Protein AF-A0A0R1EKC5-F1 (afdb_monomer)

pLDDT: mean 76.97, std 13.43, range [44.34, 93.31]

Mean predicted aligned error: 15.43 Å

Secondary structure (DSSP, 8-state):
----HHHHHHHHTPPPPHHHHHHHHHHHHHHHHHHHTTT---HHHHHHHHHHHSS----HHHHHHHHHHHT----PPPPSS-HHHHHHHHHHH-TTEETTTEE----SSTTS---EEEEEEEETTTTEEEEEEEE-----

Nearest PDB structures (foldseek):
  6xu8-assembly1_Co  TM=2.935E-01  e=6.268E+00  Drosophila melanogaster

Structure (mmCIF, N/CA/C/O backbone):
data_AF-A0A0R1EKC5-F1
#
_entry.id   AF-A0A0R1EKC5-F1
#
loop_
_atom_site.group_PDB
_atom_site.id
_atom_site.type_symbol
_atom_site.label_atom_id
_atom_site.label_alt_id
_atom_site.label_comp_id
_atom_site.label_asym_id
_atom_site.label_entity_id
_atom_site.label_seq_id
_atom_site.pdbx_PDB_ins_code
_a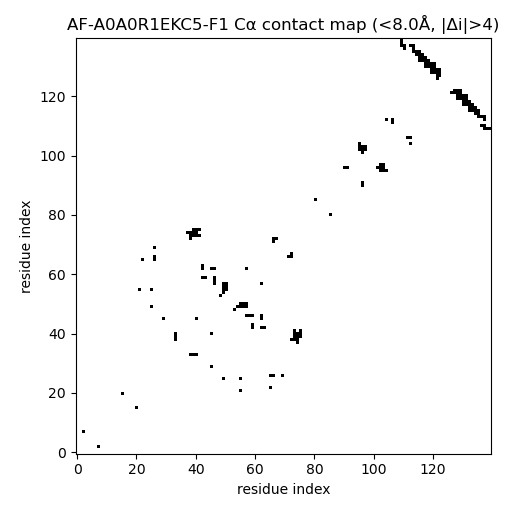tom_site.Cart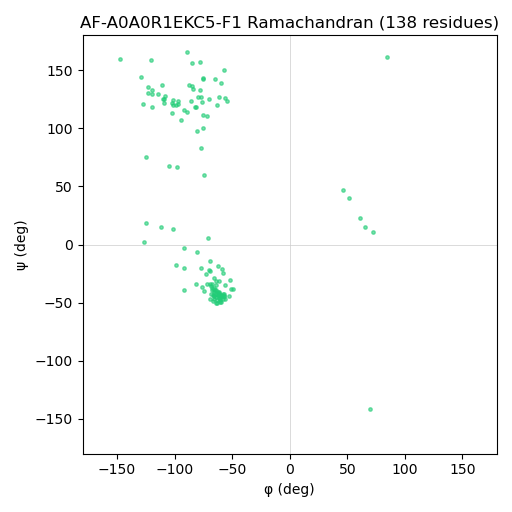n_x
_atom_site.Cartn_y
_atom_site.Cartn_z
_atom_site.occupancy
_atom_site.B_iso_or_equiv
_atom_site.auth_seq_id
_atom_site.auth_comp_id
_atom_site.auth_asym_id
_atom_site.auth_atom_id
_atom_site.pdbx_PDB_model_num
ATOM 1 N N . MET A 1 1 ? -37.581 13.584 -1.263 1.00 55.25 1 MET A N 1
ATOM 2 C CA . MET A 1 1 ? -36.455 13.127 -0.415 1.00 55.25 1 MET A CA 1
ATOM 3 C C . MET A 1 1 ? -36.964 12.009 0.493 1.00 55.25 1 MET A C 1
ATOM 5 O O . MET A 1 1 ? -37.555 12.292 1.523 1.00 55.25 1 MET A O 1
ATOM 9 N N . GLY A 1 2 ? -36.864 10.750 0.056 1.00 76.88 2 GLY A N 1
ATOM 10 C CA . GLY A 1 2 ? -37.515 9.599 0.701 1.00 76.88 2 GLY A CA 1
ATOM 11 C C . GLY A 1 2 ? -36.588 8.822 1.635 1.00 76.88 2 GLY A C 1
ATOM 12 O O . GLY A 1 2 ? -36.245 7.685 1.338 1.00 76.88 2 GLY A O 1
ATOM 13 N N . VAL A 1 3 ? -36.158 9.428 2.743 1.00 77.50 3 VAL A N 1
ATOM 14 C CA . VAL A 1 3 ? -35.417 8.716 3.800 1.00 77.50 3 VAL A CA 1
ATOM 15 C C . VAL A 1 3 ? -36.331 8.596 5.012 1.00 77.50 3 VAL A C 1
ATOM 17 O O . VAL A 1 3 ? -36.863 9.598 5.486 1.00 77.50 3 VAL A O 1
ATOM 20 N N . SER A 1 4 ? -36.547 7.374 5.506 1.00 90.06 4 SER A N 1
ATOM 21 C CA . SER A 1 4 ? -37.403 7.168 6.675 1.00 90.06 4 SER A CA 1
ATOM 22 C C . SER A 1 4 ? -36.788 7.832 7.909 1.00 90.06 4 SER A C 1
ATOM 24 O O . SER A 1 4 ? -35.573 7.806 8.122 1.00 90.06 4 SER A O 1
ATOM 26 N N . ARG A 1 5 ? -37.638 8.413 8.761 1.00 88.00 5 ARG A N 1
ATOM 27 C CA . ARG A 1 5 ? -37.208 9.103 9.987 1.00 88.00 5 ARG A CA 1
ATOM 28 C C . ARG A 1 5 ? -36.375 8.187 10.898 1.00 88.00 5 ARG A C 1
ATOM 30 O O . ARG A 1 5 ? -35.399 8.626 11.496 1.00 88.00 5 ARG A O 1
ATOM 37 N N . ALA A 1 6 ? -36.699 6.894 10.926 1.00 87.50 6 ALA A N 1
ATOM 38 C CA . ALA A 1 6 ? -35.937 5.876 11.646 1.00 87.50 6 ALA A CA 1
ATOM 39 C C . ALA A 1 6 ? -34.523 5.659 11.071 1.00 87.50 6 ALA A C 1
ATOM 41 O O . ALA A 1 6 ? -33.564 5.547 11.834 1.00 87.50 6 ALA A O 1
ATOM 42 N N . ALA A 1 7 ? -34.365 5.641 9.742 1.00 86.44 7 ALA A N 1
ATOM 43 C CA . ALA A 1 7 ? -33.051 5.523 9.108 1.00 86.44 7 ALA A CA 1
ATOM 44 C C . ALA A 1 7 ? -32.168 6.749 9.394 1.00 86.44 7 ALA A C 1
ATOM 46 O O . ALA A 1 7 ? -30.983 6.592 9.690 1.00 86.44 7 ALA A O 1
ATOM 47 N N . TYR A 1 8 ? -32.756 7.951 9.386 1.00 89.12 8 TYR A N 1
ATOM 48 C CA . TYR A 1 8 ? -32.060 9.195 9.730 1.00 89.12 8 TYR A CA 1
ATOM 49 C C . TYR A 1 8 ? -31.495 9.172 11.159 1.00 89.12 8 TYR A C 1
ATOM 51 O O . TYR A 1 8 ? -30.306 9.433 11.364 1.00 89.12 8 TYR A O 1
ATOM 59 N N . TYR A 1 9 ? -32.318 8.797 12.145 1.00 91.44 9 TYR A N 1
ATOM 60 C CA . TYR A 1 9 ? -31.873 8.727 13.540 1.00 91.44 9 TYR A CA 1
ATOM 61 C C . TYR A 1 9 ? -30.869 7.596 13.794 1.00 91.44 9 TYR A C 1
ATOM 63 O O . TYR A 1 9 ? -29.933 7.772 14.573 1.00 91.44 9 TYR A O 1
ATOM 71 N N . LYS A 1 10 ? -30.996 6.463 13.089 1.00 85.50 10 LYS A N 1
ATOM 72 C CA . LYS A 1 10 ? -30.028 5.358 13.166 1.00 85.50 10 LYS A CA 1
ATOM 73 C C . LYS A 1 10 ? -28.642 5.761 12.659 1.00 85.50 10 LYS A C 1
ATOM 75 O O . LYS A 1 10 ? -27.642 5.338 13.231 1.00 85.50 10 LYS A O 1
ATOM 80 N N . TRP A 1 11 ? -28.575 6.557 11.593 1.00 86.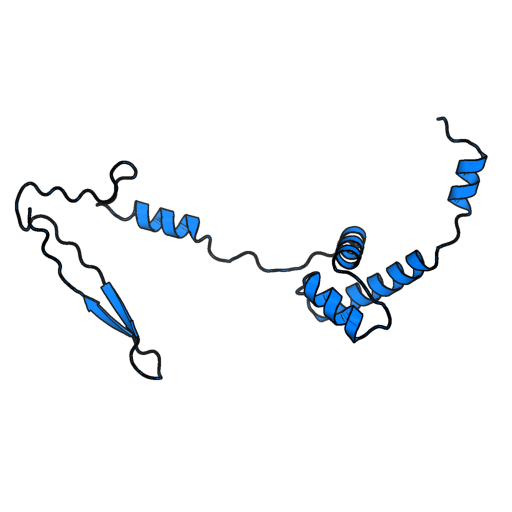75 11 TRP A N 1
ATOM 81 C CA . TRP A 1 11 ? -27.307 7.054 11.060 1.00 86.75 11 TRP A CA 1
ATOM 82 C C . TRP A 1 11 ? -26.653 8.071 12.001 1.00 86.75 11 TRP A C 1
ATOM 84 O O . TRP A 1 11 ? -25.476 7.926 12.320 1.00 86.75 11 TRP A O 1
ATOM 94 N N . THR A 1 12 ? -27.425 9.039 12.501 1.00 87.88 12 THR A N 1
ATOM 95 C CA . THR A 1 12 ? -26.916 10.089 13.405 1.00 87.88 12 THR A CA 1
ATOM 96 C C . THR A 1 12 ? -26.420 9.551 14.748 1.00 87.88 12 THR A C 1
ATOM 98 O O . THR A 1 12 ? -25.465 10.091 15.292 1.00 87.88 12 THR A O 1
ATOM 101 N N . HIS A 1 13 ? -27.010 8.470 15.267 1.00 87.44 13 HIS A N 1
ATOM 102 C CA . HIS A 1 13 ? -26.629 7.873 16.557 1.00 87.44 13 HIS A CA 1
ATOM 103 C C . HIS A 1 13 ? -25.750 6.623 16.413 1.00 87.44 13 HIS A C 1
ATOM 105 O O . HIS A 1 13 ? -25.591 5.854 17.368 1.00 87.44 13 HIS A O 1
ATOM 111 N N . ARG A 1 14 ? -25.196 6.367 15.221 1.00 84.12 14 ARG A N 1
ATOM 112 C CA . ARG A 1 14 ? -24.333 5.203 15.009 1.00 84.12 14 ARG A CA 1
ATOM 113 C C . ARG A 1 14 ? -23.084 5.326 15.883 1.00 84.12 14 ARG A C 1
ATOM 115 O O . ARG A 1 14 ? -22.281 6.237 15.716 1.00 84.12 14 ARG A O 1
ATOM 122 N N . LYS A 1 15 ? -22.886 4.346 16.767 1.00 85.31 15 LYS A N 1
ATOM 123 C CA . LYS A 1 15 ? -21.643 4.189 17.526 1.00 85.31 15 LYS A CA 1
ATOM 124 C C . LYS A 1 15 ? -20.546 3.622 16.627 1.00 85.31 15 LYS A C 1
ATOM 126 O O . LYS A 1 15 ? -20.810 2.771 15.773 1.00 85.31 15 LYS A O 1
ATOM 131 N N . VAL A 1 16 ? -19.321 4.093 16.842 1.00 84.44 16 VAL A N 1
ATOM 132 C CA . VAL A 1 16 ? -18.131 3.585 16.154 1.00 84.44 16 VAL A CA 1
ATOM 133 C C . VAL A 1 16 ? -17.965 2.109 16.505 1.00 84.44 16 VAL A C 1
ATOM 135 O O . VAL A 1 16 ? -17.994 1.733 17.676 1.00 84.44 16 VAL A O 1
ATOM 138 N N . THR A 1 17 ? -17.841 1.267 15.484 1.00 89.62 17 THR A N 1
ATOM 139 C CA . THR A 1 17 ? -17.640 -0.177 15.687 1.00 89.62 17 THR A CA 1
ATOM 140 C C . THR A 1 17 ? -16.193 -0.472 16.073 1.00 89.62 17 THR A C 1
ATOM 142 O O . THR A 1 17 ? -15.297 0.294 15.725 1.00 89.62 17 THR A O 1
ATOM 145 N N . VAL A 1 18 ? -15.941 -1.608 16.729 1.00 87.19 18 VAL A N 1
ATOM 146 C CA . VAL A 1 18 ? -14.577 -2.041 17.097 1.00 87.19 18 VAL A CA 1
ATOM 147 C C . VAL A 1 18 ? -13.649 -2.043 15.876 1.00 87.19 18 VAL A C 1
ATOM 149 O O . VAL A 1 18 ? -12.571 -1.464 15.915 1.00 87.19 18 VAL A O 1
ATOM 152 N N . HIS A 1 19 ? -14.111 -2.561 14.736 1.00 85.88 19 HIS A N 1
ATOM 153 C CA . HIS A 1 19 ? -13.337 -2.551 13.490 1.00 85.88 19 HIS A CA 1
ATOM 154 C C . HIS A 1 19 ? -12.987 -1.156 12.971 1.00 85.88 19 HIS A C 1
ATOM 156 O O . HIS A 1 19 ? -11.970 -0.975 12.304 1.00 85.88 19 HIS A O 1
ATOM 162 N N . GLU A 1 20 ? -13.847 -0.175 13.216 1.00 86.94 20 GLU A N 1
ATOM 163 C CA . GLU A 1 20 ? -13.625 1.202 12.790 1.00 86.94 20 GLU A CA 1
ATOM 164 C C . GLU A 1 20 ? -12.589 1.878 13.694 1.00 86.94 20 GLU A C 1
ATOM 166 O O . GLU A 1 20 ? -11.711 2.562 13.177 1.00 86.94 20 GLU A O 1
ATOM 171 N N . GLN A 1 21 ? -12.591 1.564 14.995 1.00 88.94 21 GLN A N 1
ATOM 172 C CA . GLN A 1 21 ? -11.526 1.961 15.924 1.00 88.94 21 GLN A CA 1
ATOM 173 C C . GLN A 1 21 ? -10.181 1.319 15.556 1.00 88.94 21 GLN A C 1
ATOM 175 O O . GLN A 1 21 ? -9.175 2.015 15.471 1.00 88.94 21 GLN A O 1
ATOM 180 N N . GLU A 1 22 ? -10.161 0.018 15.247 1.00 90.19 22 GLU A N 1
ATOM 181 C CA . GLU A 1 22 ? -8.952 -0.662 14.762 1.00 90.19 22 GLU A CA 1
ATOM 182 C C . GLU A 1 22 ? -8.417 -0.018 13.479 1.00 90.19 22 GLU A C 1
ATOM 184 O O . GLU A 1 22 ? -7.219 0.206 13.336 1.00 90.19 22 GLU A O 1
ATOM 189 N N . ASN A 1 23 ? -9.300 0.289 12.522 1.00 91.19 23 ASN A N 1
ATOM 190 C CA . ASN A 1 23 ? -8.896 0.931 11.272 1.00 91.19 23 ASN A CA 1
ATOM 191 C C . ASN A 1 23 ? -8.324 2.331 11.514 1.00 91.19 23 ASN A C 1
ATOM 193 O O . ASN A 1 23 ? -7.408 2.723 10.794 1.00 91.19 23 ASN A O 1
ATOM 197 N N . GLN A 1 24 ? -8.848 3.059 12.504 1.00 90.31 24 GLN A N 1
ATOM 198 C CA . GLN A 1 24 ? -8.316 4.349 12.933 1.00 90.31 24 GLN A CA 1
ATOM 199 C C . GLN A 1 24 ? -6.896 4.182 13.494 1.00 90.31 24 GLN A C 1
ATOM 201 O O . GLN A 1 24 ? -5.972 4.817 13.000 1.00 90.31 24 GLN A O 1
ATOM 206 N N . ALA A 1 25 ? -6.695 3.241 14.423 1.00 91.50 25 ALA A N 1
ATOM 207 C CA . ALA A 1 25 ? -5.382 2.970 15.011 1.00 91.50 25 ALA A CA 1
ATOM 208 C C . ALA A 1 25 ? -4.342 2.551 13.955 1.00 91.50 25 ALA A C 1
ATOM 210 O O . ALA A 1 25 ? -3.220 3.052 13.936 1.00 91.50 25 ALA A O 1
ATOM 211 N N . ILE A 1 26 ? -4.728 1.673 13.023 1.00 91.31 26 ILE A N 1
ATOM 212 C CA . ILE A 1 26 ? -3.855 1.235 11.924 1.00 91.31 26 ILE A CA 1
ATOM 213 C C . ILE A 1 26 ? -3.541 2.399 10.978 1.00 91.31 26 ILE A C 1
ATOM 215 O O . ILE A 1 26 ? -2.420 2.505 10.485 1.00 91.31 26 ILE A O 1
ATOM 219 N N . ARG A 1 27 ? -4.516 3.272 10.700 1.00 92.31 27 ARG A N 1
ATOM 220 C CA . ARG A 1 27 ? -4.308 4.464 9.871 1.00 92.31 27 ARG A CA 1
ATOM 221 C C . ARG A 1 27 ? -3.263 5.382 10.492 1.00 92.31 27 ARG A C 1
ATOM 223 O O . ARG A 1 27 ? -2.373 5.825 9.774 1.00 92.31 27 ARG A O 1
ATOM 230 N N . ASP A 1 28 ? -3.383 5.655 11.783 1.00 92.00 28 ASP A N 1
ATOM 231 C CA . ASP A 1 28 ? -2.504 6.596 12.472 1.00 92.00 28 ASP A CA 1
ATOM 232 C C . ASP A 1 28 ? -1.069 6.044 12.540 1.00 92.00 28 ASP A C 1
ATOM 234 O O . ASP A 1 28 ? -0.123 6.759 12.216 1.00 92.00 28 ASP A O 1
ATOM 238 N N . TYR A 1 29 ? -0.915 4.737 12.780 1.00 91.44 29 TYR A N 1
ATOM 239 C CA . TYR A 1 29 ? 0.380 4.055 12.684 1.00 91.44 29 TYR A CA 1
ATOM 240 C C . TYR A 1 29 ? 0.989 4.113 11.268 1.00 91.44 29 TYR A C 1
ATOM 242 O O . TYR A 1 29 ? 2.183 4.363 11.113 1.00 91.44 29 TYR A O 1
ATOM 250 N N . ILE A 1 30 ? 0.186 3.926 10.208 1.00 90.38 30 ILE A N 1
ATOM 251 C CA . ILE A 1 30 ? 0.672 4.052 8.820 1.00 90.38 30 ILE A CA 1
ATOM 252 C C . ILE A 1 30 ? 1.173 5.474 8.539 1.00 90.38 30 ILE A C 1
ATOM 254 O O . ILE A 1 30 ? 2.189 5.623 7.864 1.00 90.38 30 ILE A O 1
ATOM 258 N N . ILE A 1 31 ? 0.473 6.504 9.023 1.00 90.31 31 ILE A N 1
ATOM 259 C CA . ILE A 1 31 ? 0.873 7.906 8.827 1.00 90.31 31 ILE A CA 1
ATOM 260 C C . ILE A 1 31 ? 2.221 8.163 9.499 1.00 90.31 31 ILE A C 1
ATOM 262 O O . ILE A 1 31 ? 3.140 8.634 8.836 1.00 90.31 31 ILE A O 1
ATOM 266 N N . GLU A 1 32 ? 2.366 7.773 10.766 1.00 91.25 32 GLU A N 1
ATOM 267 C CA . GLU A 1 32 ? 3.620 7.931 11.508 1.00 91.25 32 GLU A CA 1
ATOM 268 C C . GLU A 1 32 ? 4.789 7.220 10.805 1.00 91.25 32 GLU A C 1
ATOM 270 O O . GLU A 1 32 ? 5.894 7.758 10.685 1.00 91.25 32 GLU A O 1
ATOM 275 N N . LEU A 1 33 ? 4.548 6.007 10.300 1.00 90.00 33 LEU A N 1
ATOM 276 C CA . LEU A 1 33 ? 5.564 5.224 9.609 1.00 90.00 33 LEU A CA 1
ATOM 277 C C . LEU A 1 33 ? 5.956 5.850 8.260 1.00 90.00 33 LEU A C 1
ATOM 279 O O . LEU A 1 33 ? 7.141 5.902 7.931 1.00 90.00 33 LEU A O 1
ATOM 283 N N . GLU A 1 34 ? 4.994 6.334 7.475 1.00 89.00 34 GLU A N 1
ATOM 284 C CA . GLU A 1 34 ? 5.263 6.950 6.169 1.00 89.00 34 GLU A CA 1
ATOM 285 C C . GLU A 1 34 ? 5.920 8.330 6.291 1.00 89.00 34 GLU A C 1
ATOM 287 O O . GLU A 1 34 ? 6.785 8.655 5.475 1.00 89.00 34 GLU A O 1
ATOM 292 N N . GLU A 1 35 ? 5.584 9.115 7.320 1.00 87.69 35 GLU A N 1
ATOM 293 C CA . GLU A 1 35 ? 6.252 10.390 7.613 1.00 87.69 35 GLU A CA 1
ATOM 294 C C . GLU A 1 35 ? 7.742 10.187 7.910 1.00 87.69 35 GLU A C 1
ATOM 296 O O . GLU A 1 35 ? 8.583 10.895 7.354 1.00 87.69 35 GLU A O 1
ATOM 301 N N . LYS A 1 36 ? 8.087 9.156 8.694 1.00 88.06 36 LYS A N 1
ATOM 302 C CA . LYS A 1 36 ? 9.485 8.779 8.970 1.00 88.06 36 LYS A CA 1
ATOM 303 C C . LYS A 1 36 ? 10.233 8.285 7.728 1.00 88.06 36 LYS A C 1
ATOM 305 O O . LYS A 1 36 ? 11.450 8.416 7.655 1.00 88.06 36 LYS A O 1
ATOM 310 N N . ASN A 1 37 ? 9.525 7.703 6.759 1.00 85.62 37 ASN A N 1
ATOM 311 C CA . ASN A 1 37 ? 10.115 7.023 5.601 1.00 85.62 37 ASN A CA 1
ATOM 312 C C . ASN A 1 37 ? 9.878 7.747 4.266 1.00 85.62 37 ASN A C 1
ATOM 314 O O . ASN A 1 37 ? 10.074 7.156 3.203 1.00 85.62 37 ASN A O 1
ATOM 318 N N . HIS A 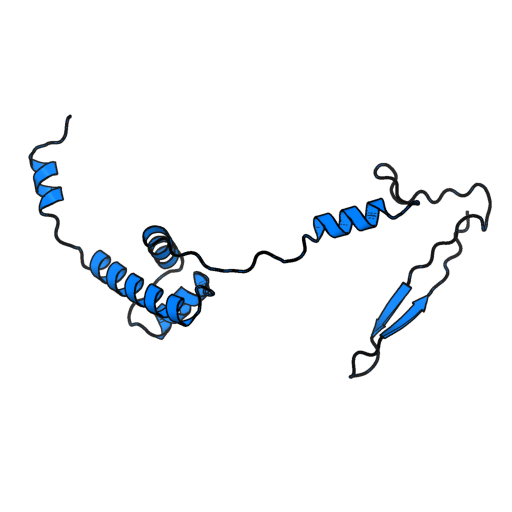1 38 ? 9.467 9.019 4.302 1.00 84.38 38 HIS A N 1
ATOM 319 C CA . HIS A 1 38 ? 9.214 9.854 3.123 1.00 84.38 38 HIS A CA 1
ATOM 320 C C . HIS A 1 38 ? 8.283 9.209 2.083 1.00 84.38 38 HIS A C 1
ATOM 322 O O . HIS A 1 38 ? 8.507 9.321 0.873 1.00 84.38 38 HIS A O 1
ATOM 328 N N . TYR A 1 39 ? 7.231 8.531 2.544 1.00 84.31 39 TYR A N 1
ATOM 329 C CA . TYR A 1 39 ? 6.222 7.903 1.688 1.00 84.31 39 TYR A CA 1
ATOM 330 C C . TYR A 1 39 ? 6.772 6.822 0.739 1.00 84.31 39 TYR A C 1
ATOM 332 O O . TYR A 1 39 ? 6.195 6.558 -0.313 1.00 84.31 39 TYR A O 1
ATOM 340 N N . VAL A 1 40 ? 7.920 6.207 1.041 1.00 83.88 40 VAL A N 1
ATOM 341 C CA . VAL A 1 40 ? 8.557 5.214 0.155 1.00 83.88 40 VAL A CA 1
ATOM 342 C C . VAL A 1 40 ? 7.855 3.852 0.222 1.00 83.88 40 VAL A C 1
ATOM 344 O O . VAL A 1 40 ? 8.011 3.021 -0.684 1.00 83.88 40 VAL A O 1
ATOM 347 N N . PHE A 1 41 ? 7.096 3.573 1.284 1.00 85.50 41 PHE A N 1
ATOM 348 C CA . PHE A 1 41 ? 6.565 2.238 1.499 1.00 85.50 41 PHE A CA 1
ATOM 349 C C . PHE A 1 41 ? 5.348 1.932 0.623 1.00 85.50 41 PHE A C 1
ATOM 351 O O . PHE A 1 41 ? 4.398 2.685 0.458 1.00 85.50 41 PHE A O 1
ATOM 358 N N . GLY A 1 42 ? 5.394 0.754 0.004 1.00 84.62 42 GLY A N 1
ATOM 359 C CA . GLY A 1 42 ? 4.256 0.188 -0.705 1.00 84.62 42 GLY A CA 1
ATOM 360 C C . GLY A 1 42 ? 3.390 -0.655 0.227 1.00 84.62 42 GLY A C 1
ATOM 361 O O . GLY A 1 42 ? 3.837 -1.123 1.274 1.00 84.62 42 GLY A O 1
ATOM 362 N N . VAL A 1 43 ? 2.178 -0.973 -0.230 1.00 88.50 43 VAL A N 1
ATOM 363 C CA . VAL A 1 43 ? 1.175 -1.731 0.543 1.00 88.50 43 VAL A CA 1
ATOM 364 C C . VAL A 1 43 ? 1.718 -3.035 1.151 1.00 88.50 43 VAL A C 1
ATOM 366 O O . VAL A 1 43 ? 1.350 -3.392 2.264 1.00 88.50 43 VAL A O 1
ATOM 369 N N . LYS A 1 44 ? 2.588 -3.763 0.433 1.00 89.19 44 LYS A N 1
ATOM 370 C CA . LYS A 1 44 ? 3.183 -5.015 0.935 1.00 89.19 44 LYS A CA 1
ATOM 371 C C . LYS A 1 44 ? 4.113 -4.780 2.125 1.00 89.19 44 LYS A C 1
ATOM 373 O O . LYS A 1 44 ? 4.044 -5.531 3.084 1.00 89.19 44 LYS A O 1
ATOM 378 N N . ARG A 1 45 ? 4.954 -3.742 2.065 1.00 90.12 45 ARG A N 1
ATOM 379 C CA . ARG A 1 45 ? 5.879 -3.408 3.155 1.00 90.12 45 ARG A CA 1
ATOM 380 C C . ARG A 1 45 ? 5.111 -2.973 4.395 1.00 90.12 45 ARG A C 1
ATOM 382 O O . ARG A 1 45 ? 5.358 -3.518 5.459 1.00 90.12 45 ARG A O 1
ATOM 389 N N . LEU A 1 46 ? 4.132 -2.083 4.232 1.00 90.00 46 LEU A N 1
ATOM 390 C CA . LEU A 1 46 ? 3.272 -1.646 5.335 1.00 90.00 46 LEU A CA 1
ATOM 391 C C . LEU A 1 46 ? 2.561 -2.824 6.006 1.00 90.00 46 LEU A C 1
ATOM 393 O O . LEU A 1 46 ? 2.563 -2.914 7.223 1.00 90.00 46 LEU A O 1
ATOM 397 N N . MET A 1 47 ? 2.011 -3.765 5.231 1.00 93.31 47 MET A N 1
ATOM 398 C CA . MET A 1 47 ? 1.418 -4.987 5.787 1.00 93.31 47 MET A CA 1
ATOM 399 C C . MET A 1 47 ? 2.414 -5.765 6.658 1.00 93.31 47 MET A C 1
ATOM 401 O O . MET A 1 47 ? 2.050 -6.190 7.750 1.00 93.31 47 MET A O 1
ATOM 405 N N . THR A 1 48 ? 3.646 -5.966 6.182 1.00 91.56 48 THR A N 1
ATOM 406 C CA . THR A 1 48 ? 4.678 -6.680 6.945 1.00 91.56 48 THR A CA 1
ATOM 407 C C . THR A 1 48 ? 5.011 -5.958 8.248 1.00 91.56 48 THR A C 1
ATOM 409 O O . THR A 1 48 ?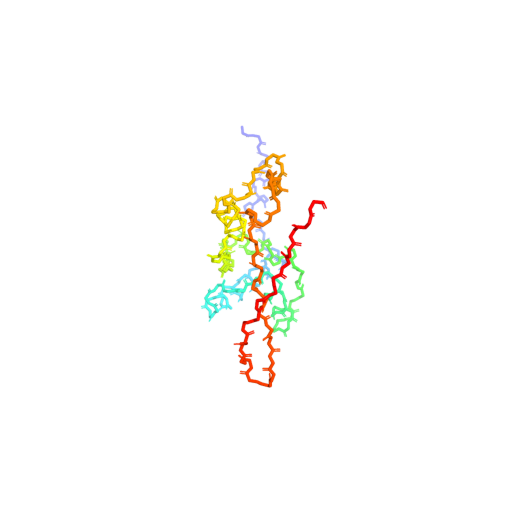 5.049 -6.611 9.283 1.00 91.56 48 THR A O 1
ATOM 412 N N . TYR A 1 49 ? 5.199 -4.636 8.210 1.00 91.94 49 TYR A N 1
ATOM 413 C CA . TYR A 1 49 ? 5.493 -3.842 9.407 1.00 91.94 49 TYR A CA 1
ATOM 414 C C . TYR A 1 49 ? 4.344 -3.879 10.412 1.00 91.94 49 TYR A C 1
ATOM 416 O O . TYR A 1 49 ? 4.567 -4.199 11.571 1.00 91.94 49 TYR A O 1
ATOM 424 N N . ILE A 1 50 ? 3.104 -3.664 9.962 1.00 91.25 50 ILE A N 1
ATOM 425 C CA . ILE A 1 50 ? 1.937 -3.689 10.853 1.00 91.25 50 ILE A CA 1
ATOM 426 C C . ILE A 1 50 ? 1.798 -5.063 11.518 1.00 91.25 50 ILE A C 1
ATOM 428 O O . ILE A 1 50 ? 1.616 -5.128 12.727 1.00 91.25 50 ILE A O 1
ATOM 432 N N . ASN A 1 51 ? 1.928 -6.157 10.764 1.00 90.81 51 ASN A N 1
ATOM 433 C CA . ASN A 1 51 ? 1.794 -7.506 11.324 1.00 90.81 51 ASN A CA 1
ATOM 434 C C . ASN A 1 51 ? 2.959 -7.904 12.248 1.00 90.81 51 ASN A C 1
ATOM 436 O O . ASN A 1 51 ? 2.807 -8.839 13.027 1.00 90.81 51 ASN A O 1
ATOM 440 N N . ALA A 1 52 ? 4.123 -7.259 12.122 1.00 90.50 52 ALA A N 1
ATOM 441 C CA . ALA A 1 52 ? 5.300 -7.548 12.939 1.00 90.50 52 ALA A CA 1
ATOM 442 C C . ALA A 1 52 ? 5.375 -6.676 14.202 1.00 90.50 52 ALA A C 1
ATOM 444 O O . ALA A 1 52 ? 5.773 -7.161 15.255 1.00 90.50 52 ALA A O 1
ATOM 445 N N . GLU A 1 53 ? 5.012 -5.397 14.098 1.00 88.81 53 GLU A N 1
ATOM 446 C CA . GLU A 1 53 ? 5.165 -4.407 15.172 1.00 88.81 53 GLU A CA 1
ATOM 447 C C . GLU A 1 53 ? 3.878 -4.172 15.966 1.00 88.81 53 GLU A C 1
ATOM 449 O O . GLU A 1 53 ? 3.924 -3.634 17.071 1.00 88.81 53 GLU A O 1
ATOM 454 N N . THR A 1 54 ? 2.721 -4.566 15.429 1.00 87.00 54 THR A N 1
ATOM 455 C CA . THR A 1 54 ? 1.433 -4.394 16.104 1.00 87.00 54 THR A CA 1
ATOM 456 C C . THR A 1 54 ? 0.733 -5.730 16.320 1.00 87.00 54 THR A C 1
ATOM 458 O O . THR A 1 54 ? 0.959 -6.703 15.608 1.00 87.00 54 THR A O 1
ATOM 461 N N . GLN A 1 55 ? -0.195 -5.763 17.278 1.00 86.12 55 GLN A N 1
ATOM 462 C CA . GLN A 1 55 ? -1.051 -6.930 17.522 1.00 86.12 55 GLN A CA 1
ATOM 463 C C . GLN A 1 55 ? -2.063 -7.167 16.379 1.00 86.12 55 GLN A C 1
ATOM 465 O O . GLN A 1 55 ? -2.697 -8.224 16.292 1.00 86.12 55 GLN A O 1
ATOM 470 N N . TYR A 1 56 ? -2.249 -6.183 15.492 1.00 85.19 56 TYR A N 1
ATOM 471 C CA . TYR A 1 56 ? -3.252 -6.239 14.439 1.00 85.19 56 TYR A CA 1
ATOM 472 C C . TYR A 1 56 ? -2.775 -7.077 13.258 1.00 85.19 56 TYR A C 1
ATOM 474 O O . TYR A 1 56 ? -1.751 -6.802 12.644 1.00 85.19 56 TYR A O 1
ATOM 482 N N . HIS A 1 57 ? -3.595 -8.055 12.876 1.00 86.62 57 HIS A N 1
ATOM 483 C CA . HIS A 1 57 ? -3.369 -8.849 11.675 1.00 86.62 57 HIS A CA 1
ATOM 484 C C . HIS A 1 57 ? -4.154 -8.257 10.504 1.00 86.62 57 HIS A C 1
ATOM 486 O O . HIS A 1 57 ? -5.383 -8.354 10.412 1.00 86.62 57 HIS A O 1
ATOM 492 N N . VAL A 1 58 ? -3.433 -7.620 9.586 1.00 88.06 58 VAL A N 1
ATOM 493 C CA . VAL A 1 58 ? -3.986 -6.977 8.395 1.00 88.06 58 VAL A CA 1
ATOM 494 C C . VAL A 1 58 ? -3.603 -7.716 7.126 1.00 88.06 58 VAL A C 1
ATOM 496 O O . VAL A 1 58 ? -2.459 -8.099 6.890 1.00 88.06 58 VAL A O 1
ATOM 499 N N . SER A 1 59 ? -4.590 -7.847 6.242 1.00 91.81 59 SER A N 1
ATOM 500 C CA . SER A 1 59 ? -4.362 -8.264 4.867 1.00 91.81 59 SER A CA 1
ATOM 501 C C . SER A 1 59 ? -3.980 -7.072 3.992 1.00 91.81 59 SER A C 1
ATOM 503 O O . SER A 1 59 ? -4.384 -5.927 4.216 1.00 91.81 59 SER A O 1
ATOM 505 N N . HIS A 1 60 ? -3.285 -7.368 2.900 1.00 89.94 60 HIS A N 1
ATOM 506 C CA . HIS A 1 60 ? -2.945 -6.408 1.855 1.00 89.94 60 HIS A CA 1
ATOM 507 C C . HIS A 1 60 ? -4.147 -5.572 1.357 1.00 89.94 60 HIS A C 1
ATOM 509 O O . HIS A 1 60 ? -4.015 -4.375 1.094 1.00 89.94 60 HIS A O 1
ATOM 515 N N . GLY A 1 61 ? -5.335 -6.181 1.242 1.00 91.81 61 GLY A N 1
ATOM 516 C CA . GLY A 1 61 ? -6.552 -5.485 0.816 1.00 91.81 61 GLY A CA 1
ATOM 517 C C . GLY A 1 61 ? -7.043 -4.451 1.834 1.00 91.81 61 GLY A C 1
ATOM 518 O O . GLY A 1 61 ? -7.481 -3.368 1.437 1.00 91.81 61 GLY A O 1
ATOM 519 N N . ARG A 1 62 ? -6.925 -4.757 3.134 1.00 92.12 62 ARG A N 1
ATOM 520 C CA . ARG A 1 62 ? -7.302 -3.848 4.228 1.00 92.12 62 ARG A CA 1
ATOM 521 C C . ARG A 1 62 ? -6.379 -2.631 4.255 1.00 92.12 62 ARG A C 1
ATOM 523 O O . ARG A 1 62 ? -6.882 -1.512 4.199 1.00 92.12 62 ARG A O 1
ATOM 530 N N . VAL A 1 63 ? -5.062 -2.842 4.190 1.00 92.19 63 VAL A N 1
ATOM 531 C CA . VAL A 1 63 ? -4.066 -1.754 4.114 1.00 92.19 63 VAL A CA 1
ATOM 532 C C . VAL A 1 63 ? -4.316 -0.863 2.896 1.00 92.19 63 VAL A C 1
ATOM 534 O O . VAL A 1 63 ? -4.409 0.353 3.033 1.00 92.19 63 VAL A O 1
ATOM 537 N N . ARG A 1 64 ? -4.540 -1.450 1.708 1.00 92.56 64 ARG A N 1
ATOM 538 C CA . ARG A 1 64 ? -4.853 -0.675 0.491 1.00 92.56 64 ARG A CA 1
ATOM 539 C C . ARG A 1 64 ? -6.084 0.218 0.679 1.00 92.56 64 ARG A C 1
ATOM 541 O O . ARG A 1 64 ? -6.085 1.360 0.225 1.00 92.56 64 ARG A O 1
ATOM 548 N N . ARG A 1 65 ? -7.145 -0.298 1.308 1.00 92.06 65 ARG A N 1
ATOM 549 C CA . ARG A 1 65 ? -8.379 0.465 1.543 1.00 92.06 65 ARG A CA 1
ATOM 550 C C . ARG A 1 65 ? -8.137 1.628 2.503 1.00 92.06 65 ARG A C 1
ATOM 552 O O . ARG A 1 65 ? -8.587 2.730 2.206 1.00 92.06 65 ARG A O 1
ATOM 559 N N . ILE A 1 66 ? -7.411 1.385 3.595 1.00 92.31 66 ILE A N 1
ATOM 560 C CA . ILE A 1 66 ? -7.052 2.410 4.585 1.00 92.31 66 ILE A CA 1
ATOM 561 C C . ILE A 1 66 ? -6.215 3.512 3.928 1.00 92.31 66 ILE A C 1
ATOM 563 O O . ILE A 1 66 ? -6.589 4.677 4.015 1.00 92.31 66 ILE A O 1
ATOM 567 N N . MET A 1 67 ? -5.168 3.155 3.175 1.00 90.44 67 MET A N 1
ATOM 568 C CA . MET A 1 67 ? -4.355 4.128 2.433 1.00 90.44 67 MET A CA 1
ATOM 569 C C . MET A 1 67 ? -5.203 4.966 1.471 1.00 90.44 67 MET A C 1
ATOM 571 O O . MET A 1 67 ? -5.074 6.186 1.440 1.00 90.44 67 MET A O 1
ATOM 575 N N . ARG A 1 68 ? -6.118 4.331 0.720 1.00 90.56 68 ARG A N 1
ATOM 576 C CA . ARG A 1 68 ? -6.998 5.035 -0.227 1.00 90.56 68 ARG A CA 1
ATOM 577 C C . ARG A 1 68 ? -7.927 6.028 0.471 1.00 90.56 68 ARG A C 1
ATOM 579 O O . ARG A 1 68 ? -8.112 7.122 -0.047 1.00 90.56 68 ARG A O 1
ATOM 586 N N . LEU A 1 69 ? -8.511 5.648 1.609 1.00 90.56 69 LEU A N 1
ATOM 587 C CA . LEU A 1 69 ? -9.374 6.528 2.407 1.00 90.56 69 LEU A CA 1
ATOM 588 C C . LEU A 1 69 ? -8.587 7.677 3.047 1.00 90.56 69 LEU A C 1
ATOM 590 O O . LEU A 1 69 ? -9.098 8.785 3.136 1.00 90.56 69 LEU A O 1
ATOM 594 N N . ALA A 1 70 ? -7.343 7.421 3.453 1.00 87.38 70 ALA A N 1
ATOM 595 C CA . ALA A 1 70 ? -6.451 8.426 4.018 1.00 87.38 70 ALA A CA 1
ATOM 596 C C . ALA A 1 70 ? -5.758 9.307 2.959 1.00 87.38 70 ALA A C 1
ATOM 598 O O . ALA A 1 70 ? -5.071 10.254 3.322 1.00 87.38 70 ALA A O 1
ATOM 599 N N . GLY A 1 71 ? -5.911 9.007 1.663 1.00 87.19 71 GLY A N 1
ATOM 600 C CA . GLY A 1 71 ? -5.242 9.734 0.577 1.00 87.19 71 GLY A CA 1
ATOM 601 C C . GLY A 1 71 ? -3.737 9.459 0.457 1.00 87.19 71 GLY A C 1
ATOM 602 O O . GLY A 1 71 ? -3.058 10.131 -0.315 1.00 87.19 71 GLY A O 1
ATOM 603 N N . ILE A 1 72 ? -3.215 8.461 1.174 1.00 86.81 72 ILE A N 1
ATOM 604 C CA . ILE A 1 72 ? -1.787 8.130 1.221 1.00 86.81 72 ILE A CA 1
ATOM 605 C C . ILE A 1 72 ? -1.401 7.389 -0.059 1.00 86.81 72 ILE A C 1
ATOM 607 O O . ILE A 1 72 ? -2.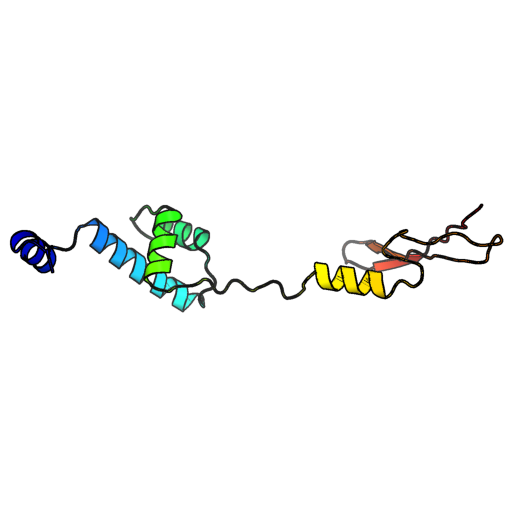010 6.377 -0.428 1.00 86.81 72 ILE A O 1
ATOM 611 N N . ARG A 1 73 ? -0.371 7.886 -0.744 1.00 82.50 73 ARG A N 1
ATOM 612 C CA . ARG A 1 73 ? 0.183 7.275 -1.955 1.00 82.50 73 ARG A CA 1
ATOM 613 C C . ARG A 1 73 ? 1.662 6.998 -1.748 1.00 82.50 73 ARG A C 1
ATOM 615 O O . ARG A 1 73 ? 2.391 7.865 -1.286 1.00 82.50 73 ARG A O 1
ATOM 622 N N . ALA A 1 74 ? 2.090 5.809 -2.153 1.00 79.19 74 ALA A N 1
ATOM 623 C CA . ALA A 1 74 ? 3.498 5.455 -2.147 1.00 79.19 74 ALA A CA 1
ATOM 624 C C . ALA A 1 74 ? 4.243 6.253 -3.231 1.00 79.19 74 ALA A C 1
ATOM 626 O O . ALA A 1 74 ? 3.895 6.183 -4.414 1.00 79.19 74 ALA A O 1
ATOM 627 N N . SER A 1 75 ? 5.288 6.968 -2.831 1.00 72.88 75 SER A N 1
ATOM 628 C CA . SER A 1 75 ? 6.282 7.639 -3.670 1.00 72.88 75 SER A CA 1
ATOM 629 C C . SER A 1 75 ? 7.247 6.609 -4.272 1.00 72.88 75 SER A C 1
ATOM 631 O O . SER A 1 75 ? 8.454 6.591 -4.031 1.00 72.88 75 SER A O 1
ATOM 633 N N . ILE A 1 76 ? 6.705 5.667 -5.043 1.00 68.56 76 ILE A N 1
ATOM 634 C CA . ILE A 1 76 ? 7.523 4.719 -5.800 1.00 68.56 76 ILE A CA 1
ATOM 635 C C . ILE A 1 76 ? 7.949 5.430 -7.084 1.00 68.56 76 ILE A C 1
ATOM 637 O O . ILE A 1 76 ? 7.106 5.828 -7.888 1.00 68.56 76 ILE A O 1
ATOM 641 N N . ARG A 1 77 ? 9.262 5.613 -7.275 1.00 60.62 77 ARG A N 1
ATOM 642 C CA . ARG A 1 77 ? 9.806 6.283 -8.464 1.00 60.62 77 ARG A CA 1
ATOM 643 C C . ARG A 1 77 ? 9.329 5.592 -9.743 1.00 60.62 77 ARG A C 1
ATOM 645 O O . ARG A 1 77 ? 9.568 4.402 -9.941 1.00 60.62 77 ARG A O 1
ATOM 652 N N . VAL A 1 78 ? 8.734 6.378 -10.637 1.00 60.47 78 VAL A N 1
ATOM 653 C CA . VAL A 1 78 ? 8.550 6.012 -12.045 1.00 60.47 78 VAL A CA 1
ATOM 654 C C . VAL A 1 78 ? 9.932 5.763 -12.657 1.00 60.47 78 VAL A C 1
ATOM 656 O O . VAL A 1 78 ? 10.894 6.471 -12.343 1.00 60.47 78 VAL A O 1
ATOM 659 N N . ALA A 1 79 ? 10.055 4.730 -13.495 1.00 62.78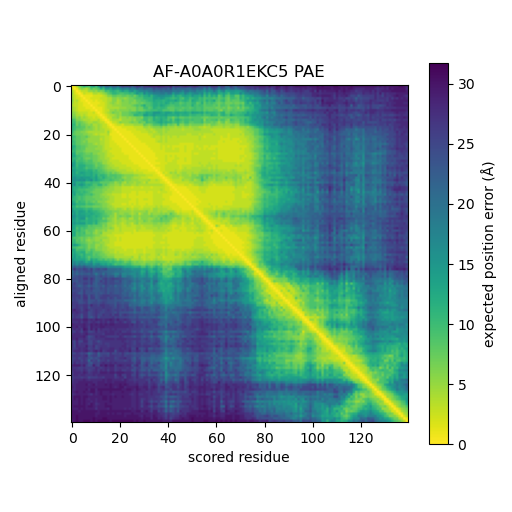 79 ALA A N 1
ATOM 660 C CA . ALA A 1 79 ? 11.312 4.405 -14.156 1.00 62.78 79 ALA A CA 1
ATOM 661 C C . ALA A 1 79 ? 11.842 5.633 -14.916 1.00 62.78 79 ALA A C 1
ATOM 663 O O . ALA A 1 79 ? 11.160 6.177 -15.778 1.00 62.78 79 ALA A O 1
ATOM 664 N N . LYS A 1 80 ? 13.075 6.059 -14.607 1.00 64.81 80 LYS A N 1
ATOM 665 C CA . LYS A 1 80 ? 13.716 7.232 -15.234 1.00 64.81 80 LYS A CA 1
ATOM 666 C C . LYS A 1 80 ? 13.921 7.094 -16.748 1.00 64.81 80 LYS A C 1
ATOM 668 O O . LYS A 1 80 ? 14.188 8.094 -17.403 1.00 64.81 80 LYS A O 1
ATOM 673 N N . ARG A 1 81 ? 13.872 5.874 -17.290 1.00 64.56 81 ARG A N 1
ATOM 674 C CA . ARG A 1 81 ? 14.113 5.585 -18.707 1.00 64.56 81 ARG A CA 1
ATOM 675 C C . ARG A 1 81 ? 12.958 4.779 -19.269 1.00 64.56 81 ARG A C 1
ATOM 677 O O . ARG A 1 81 ? 12.692 3.669 -18.804 1.00 64.56 81 ARG A O 1
ATOM 684 N N . ASP A 1 82 ? 12.313 5.331 -20.287 1.00 74.12 82 ASP A N 1
ATOM 685 C CA . ASP A 1 82 ? 11.374 4.584 -21.106 1.00 74.12 82 ASP A CA 1
ATOM 686 C C . ASP A 1 82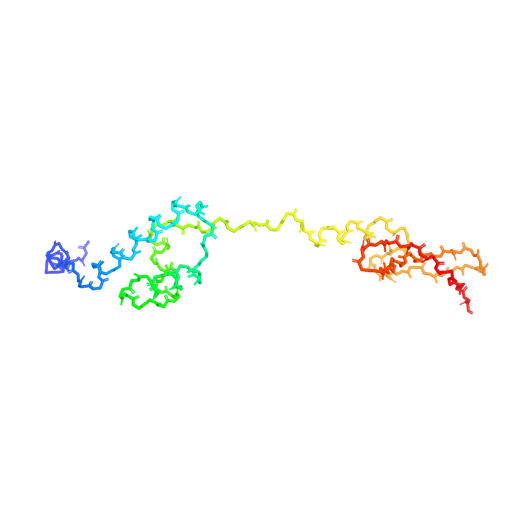 ? 12.161 3.753 -22.128 1.00 74.12 82 ASP A C 1
ATOM 688 O O . ASP A 1 82 ? 12.582 4.233 -23.183 1.00 74.12 82 ASP A O 1
ATOM 692 N N . ARG A 1 83 ? 12.368 2.475 -21.792 1.00 67.12 83 ARG A N 1
ATOM 693 C CA . ARG A 1 83 ? 13.077 1.514 -22.650 1.00 67.12 83 ARG A CA 1
ATOM 694 C C . ARG A 1 83 ? 12.419 1.354 -24.023 1.00 67.12 83 ARG A C 1
ATOM 696 O O . ARG A 1 83 ? 13.096 0.965 -24.972 1.00 67.12 83 ARG A O 1
ATOM 703 N N . GLN A 1 84 ? 11.117 1.629 -24.151 1.00 69.12 84 GLN A N 1
ATOM 704 C CA . GLN A 1 84 ? 10.441 1.550 -25.444 1.00 69.12 84 GLN A CA 1
ATOM 705 C C . GLN A 1 84 ? 10.819 2.731 -26.336 1.00 69.12 84 GLN A C 1
ATOM 707 O O . GLN A 1 84 ? 11.043 2.541 -27.531 1.00 69.12 84 GLN A O 1
ATOM 712 N N . VAL A 1 85 ? 10.931 3.931 -25.763 1.00 70.50 85 VAL A N 1
ATOM 713 C CA . VAL A 1 85 ? 11.371 5.135 -26.485 1.00 70.50 85 VAL A CA 1
ATOM 714 C C . VAL A 1 85 ? 12.828 4.998 -26.921 1.00 70.50 85 VAL A C 1
ATOM 716 O O . VAL A 1 85 ? 13.142 5.250 -28.081 1.00 70.50 85 VAL A O 1
ATOM 719 N N . GLU A 1 86 ? 13.700 4.512 -26.039 1.00 70.00 86 GLU A N 1
ATOM 720 C CA . GLU A 1 86 ? 15.122 4.305 -26.341 1.00 70.00 86 GLU A CA 1
ATOM 721 C C . GLU A 1 86 ? 15.325 3.270 -27.462 1.00 70.00 86 GLU A C 1
ATOM 723 O O . GLU A 1 86 ? 16.059 3.515 -28.421 1.00 70.00 86 GLU A O 1
ATOM 728 N N . LYS A 1 87 ? 14.581 2.155 -27.424 1.00 71.06 87 LYS A N 1
ATOM 729 C CA . LYS A 1 87 ? 14.585 1.151 -28.500 1.00 71.06 87 LYS A CA 1
ATOM 730 C C . LYS A 1 87 ? 14.105 1.732 -29.835 1.00 71.06 87 LYS A C 1
ATOM 732 O O . LYS A 1 87 ? 14.684 1.425 -30.874 1.00 71.06 87 LYS A O 1
ATOM 737 N N . LYS A 1 88 ? 13.061 2.568 -29.827 1.00 69.19 88 LYS A N 1
ATOM 738 C CA . LYS A 1 88 ? 12.563 3.242 -31.039 1.00 69.19 88 LYS A CA 1
ATOM 739 C C . LYS A 1 88 ? 13.594 4.217 -31.608 1.00 69.19 88 LYS A C 1
ATOM 741 O O . LYS A 1 88 ? 13.805 4.214 -32.816 1.00 69.19 88 LYS A O 1
ATOM 746 N N . ALA A 1 89 ? 14.259 4.998 -30.756 1.00 70.44 89 ALA A N 1
ATOM 747 C CA . ALA A 1 89 ? 15.322 5.907 -31.175 1.00 70.44 89 ALA A CA 1
ATOM 748 C C . ALA A 1 89 ? 16.498 5.146 -31.810 1.00 70.44 89 ALA A C 1
ATOM 750 O O . ALA A 1 89 ? 16.952 5.512 -32.890 1.00 70.44 89 ALA A O 1
ATOM 751 N N . PHE A 1 90 ? 16.928 4.037 -31.200 1.00 68.56 90 PHE A N 1
ATOM 752 C CA . PHE A 1 90 ? 17.983 3.181 -31.749 1.00 68.56 90 PHE A CA 1
ATOM 753 C C . PHE A 1 90 ? 17.630 2.622 -33.137 1.00 68.56 90 PHE A C 1
ATOM 755 O O . PHE A 1 90 ? 18.452 2.657 -34.052 1.00 68.56 90 PHE A O 1
ATOM 762 N N . LEU A 1 91 ? 16.393 2.148 -33.321 1.00 66.62 91 LEU A N 1
ATOM 763 C CA . LEU A 1 91 ? 15.924 1.644 -34.615 1.00 66.62 91 LEU A CA 1
ATOM 764 C C . LEU A 1 91 ? 15.838 2.744 -35.680 1.00 66.62 91 LEU A C 1
ATOM 766 O O . LEU A 1 91 ? 16.181 2.485 -36.828 1.00 66.62 91 LEU A O 1
ATOM 770 N N . LEU A 1 92 ? 15.425 3.961 -35.310 1.00 63.28 92 LEU A N 1
ATOM 771 C CA . LEU A 1 92 ? 15.332 5.099 -36.231 1.00 63.28 92 LEU A CA 1
ATOM 772 C C . LEU A 1 92 ? 16.710 5.573 -36.724 1.00 63.28 92 LEU A C 1
ATOM 774 O O . LEU A 1 92 ? 16.843 6.006 -37.864 1.00 63.28 92 LEU A O 1
ATOM 778 N N . VAL A 1 93 ? 17.739 5.485 -35.877 1.00 71.31 93 VAL A N 1
ATOM 779 C CA . VAL A 1 93 ? 19.118 5.872 -36.227 1.00 71.31 93 VAL A CA 1
ATOM 780 C C . VAL A 1 93 ? 19.776 4.864 -37.180 1.00 71.31 93 VAL A C 1
ATOM 782 O O . VAL A 1 93 ? 20.680 5.221 -37.941 1.00 71.31 93 VAL A O 1
ATOM 785 N N . ASN A 1 94 ? 19.332 3.605 -37.184 1.00 68.75 94 ASN A N 1
ATOM 786 C CA . ASN A 1 94 ? 19.902 2.580 -38.048 1.00 68.75 94 ASN A CA 1
ATOM 787 C C . ASN A 1 94 ? 19.441 2.761 -39.505 1.00 68.75 94 ASN A C 1
ATOM 789 O O . ASN A 1 94 ? 18.365 2.318 -39.894 1.00 68.75 94 ASN A O 1
ATOM 793 N N . LYS A 1 95 ? 20.307 3.350 -40.338 1.00 68.06 95 LYS A N 1
ATOM 794 C CA . LYS A 1 95 ? 20.064 3.586 -41.775 1.00 68.06 95 LYS A CA 1
ATOM 795 C C . LYS A 1 95 ? 19.782 2.316 -42.589 1.00 68.06 95 LYS A C 1
ATOM 797 O O . LYS A 1 95 ? 19.221 2.409 -43.673 1.00 68.06 95 LYS A O 1
ATOM 802 N N . LEU A 1 96 ? 20.192 1.148 -42.091 1.00 68.31 96 LEU A N 1
ATOM 803 C CA . LEU A 1 96 ? 19.969 -0.147 -42.741 1.00 68.31 96 LEU A CA 1
ATOM 804 C C . LEU A 1 96 ? 18.669 -0.818 -42.280 1.00 68.31 96 LEU A C 1
ATOM 806 O O . LEU A 1 96 ? 18.344 -1.901 -42.759 1.00 68.31 96 LEU A O 1
ATOM 810 N N . TYR A 1 97 ? 17.935 -0.224 -41.339 1.00 64.81 97 TYR A N 1
ATOM 811 C CA . TYR A 1 97 ? 16.681 -0.763 -40.830 1.00 64.81 97 TYR A CA 1
ATOM 812 C C . TYR A 1 97 ? 15.492 -0.019 -41.440 1.00 64.81 97 TYR A C 1
ATOM 814 O O . TYR A 1 97 ? 15.350 1.190 -41.284 1.00 64.81 97 TYR A O 1
ATOM 822 N N . THR A 1 98 ? 14.603 -0.747 -42.114 1.00 63.84 98 THR A N 1
ATOM 823 C CA . THR A 1 98 ? 13.317 -0.218 -42.588 1.00 63.84 98 THR A CA 1
ATOM 824 C C . THR A 1 98 ? 12.194 -0.929 -41.846 1.00 63.84 98 THR A C 1
ATOM 826 O O . THR A 1 98 ? 12.160 -2.157 -41.807 1.00 63.84 98 THR A O 1
ATOM 829 N N . VAL A 1 99 ? 11.249 -0.169 -41.282 1.00 63.38 99 VAL A N 1
ATOM 830 C CA . VAL A 1 99 ? 10.174 -0.680 -40.402 1.00 63.38 99 VAL A CA 1
ATOM 831 C C . VAL A 1 99 ? 9.391 -1.850 -41.019 1.00 63.38 99 VAL A C 1
ATOM 833 O O . VAL A 1 99 ? 8.965 -2.740 -40.291 1.00 63.38 99 VAL A O 1
ATOM 836 N N . ASN A 1 100 ? 9.263 -1.885 -42.349 1.00 61.19 100 ASN A N 1
ATOM 837 C CA . ASN A 1 100 ? 8.484 -2.892 -43.072 1.00 61.19 100 ASN A CA 1
ATOM 838 C C . ASN A 1 100 ? 9.281 -4.130 -43.524 1.00 61.19 100 ASN A C 1
ATOM 840 O O . ASN A 1 100 ? 8.667 -5.151 -43.812 1.00 61.19 100 ASN A O 1
ATOM 844 N N . MET A 1 101 ? 10.615 -4.062 -43.619 1.00 60.38 101 MET A N 1
ATOM 845 C CA . MET A 1 101 ? 11.443 -5.153 -44.177 1.00 60.38 101 MET A CA 1
ATOM 846 C C . MET A 1 101 ? 12.583 -5.606 -43.252 1.00 60.38 101 MET A C 1
ATOM 848 O O . MET A 1 101 ? 13.361 -6.484 -43.614 1.00 60.38 101 MET A O 1
ATOM 852 N N . GLY A 1 102 ? 12.691 -5.029 -42.052 1.00 68.69 102 GLY A N 1
ATOM 853 C CA . GLY A 1 102 ? 13.790 -5.314 -41.134 1.00 68.69 102 GLY A CA 1
ATOM 854 C C . GLY A 1 102 ? 15.116 -4.740 -41.640 1.00 68.69 102 GLY A C 1
ATOM 855 O O . GLY A 1 102 ? 15.160 -3.628 -42.172 1.00 68.69 102 GLY A O 1
ATOM 856 N N . HIS A 1 103 ? 16.213 -5.473 -41.443 1.00 66.06 103 HIS A N 1
ATOM 857 C CA . HIS A 1 103 ? 17.527 -5.071 -41.943 1.00 66.06 103 HIS A CA 1
ATOM 858 C C . HIS A 1 103 ? 17.609 -5.299 -43.459 1.00 66.06 103 HIS A C 1
ATOM 860 O O . HIS A 1 103 ? 17.632 -6.437 -43.921 1.00 66.06 103 HIS A O 1
ATOM 866 N N . ALA A 1 104 ? 17.670 -4.219 -44.237 1.00 64.75 104 ALA A N 1
ATOM 867 C CA . ALA A 1 104 ? 17.786 -4.264 -45.689 1.00 64.75 104 ALA A CA 1
ATOM 868 C C . ALA A 1 104 ? 19.229 -4.608 -46.097 1.00 64.75 104 ALA A C 1
ATOM 870 O O . ALA A 1 104 ? 20.038 -3.731 -46.394 1.00 64.75 104 ALA A O 1
ATOM 871 N N . PHE A 1 105 ? 19.558 -5.901 -46.096 1.00 66.75 105 PHE A N 1
ATOM 872 C CA . PHE A 1 105 ? 20.879 -6.408 -46.469 1.00 66.75 105 PHE A CA 1
ATOM 873 C C . PHE A 1 105 ? 20.852 -7.050 -47.866 1.00 66.75 105 PHE A C 1
ATOM 875 O O . PHE A 1 105 ? 20.997 -8.258 -48.013 1.00 66.75 105 PHE A O 1
ATOM 882 N N . HIS A 1 106 ? 20.647 -6.228 -48.899 1.00 70.31 106 HIS A N 1
ATOM 883 C CA . HIS A 1 106 ? 20.597 -6.672 -50.301 1.00 70.31 106 HIS A CA 1
ATOM 884 C C . HIS A 1 106 ? 21.612 -5.886 -51.148 1.00 70.31 106 HIS A C 1
ATOM 886 O O . HIS A 1 106 ? 21.237 -4.945 -51.851 1.00 70.31 106 HIS A O 1
ATOM 892 N N . PRO A 1 107 ? 22.917 -6.184 -51.039 1.00 67.94 107 PRO A N 1
ATOM 893 C CA . PRO A 1 107 ? 23.928 -5.501 -51.832 1.00 67.94 107 PRO A CA 1
ATOM 894 C C . PRO A 1 107 ? 23.912 -5.993 -53.288 1.00 67.94 107 PRO A C 1
ATOM 896 O O . PRO A 1 107 ? 23.758 -7.181 -53.551 1.00 67.94 107 PRO A O 1
ATOM 899 N N . VAL A 1 108 ? 24.124 -5.078 -54.237 1.00 74.62 108 VAL A N 1
ATOM 900 C CA . VAL A 1 108 ? 24.189 -5.390 -55.682 1.00 74.62 108 VAL A CA 1
ATOM 901 C C . VAL A 1 108 ? 25.447 -6.200 -56.040 1.00 74.62 108 VAL A C 1
ATOM 903 O O . VAL A 1 108 ? 25.467 -6.909 -57.040 1.00 74.62 108 VAL A O 1
ATOM 906 N N . ALA A 1 109 ? 26.496 -6.120 -55.215 1.00 77.50 109 ALA A N 1
ATOM 907 C CA . ALA A 1 109 ? 27.746 -6.853 -55.383 1.00 77.50 109 ALA A CA 1
ATOM 908 C C . ALA A 1 109 ? 28.375 -7.212 -54.018 1.00 77.50 109 ALA A C 1
ATOM 910 O O . ALA A 1 109 ? 28.088 -6.551 -53.011 1.00 77.50 109 ALA A O 1
ATOM 911 N N . PRO A 1 110 ? 29.268 -8.219 -53.956 1.00 74.81 110 PRO A N 1
ATOM 912 C CA . PRO A 1 110 ? 30.024 -8.533 -52.744 1.00 74.81 110 PRO A CA 1
ATOM 913 C C . PRO A 1 110 ? 30.843 -7.329 -52.235 1.00 74.81 110 PRO A C 1
ATOM 915 O O . PRO A 1 110 ? 31.314 -6.513 -53.022 1.00 74.81 110 PRO A O 1
ATOM 918 N N . ASN A 1 111 ? 31.064 -7.237 -50.917 1.00 73.00 111 ASN A N 1
ATOM 919 C CA . ASN A 1 111 ? 31.854 -6.186 -50.235 1.00 73.00 111 ASN A CA 1
ATOM 920 C C . ASN A 1 111 ? 31.309 -4.739 -50.286 1.00 73.00 111 ASN A C 1
ATOM 922 O O . ASN A 1 111 ? 32.039 -3.811 -49.934 1.00 73.00 111 ASN A O 1
ATOM 926 N N . VAL A 1 112 ? 30.044 -4.522 -50.657 1.00 72.56 112 VAL A N 1
ATOM 927 C CA . VAL A 1 112 ? 29.448 -3.168 -50.703 1.00 72.56 112 VAL A CA 1
ATOM 928 C C . VAL A 1 112 ? 28.973 -2.680 -49.329 1.00 72.56 112 VAL A C 1
ATOM 930 O O . VAL A 1 112 ? 29.078 -1.496 -49.020 1.00 72.56 112 VAL A O 1
ATOM 933 N N . VAL A 1 113 ? 28.480 -3.582 -48.475 1.00 70.94 113 VAL A N 1
ATOM 934 C CA . VAL A 1 113 ? 27.959 -3.240 -47.142 1.00 70.94 113 VAL A CA 1
ATOM 935 C C . VAL A 1 113 ? 28.714 -4.026 -46.078 1.00 70.94 113 VAL A C 1
ATOM 937 O O . VAL A 1 113 ? 28.848 -5.246 -46.166 1.00 70.94 113 VAL A O 1
ATOM 940 N N . TRP A 1 114 ? 29.190 -3.317 -45.054 1.00 71.31 114 TRP A N 1
ATOM 941 C CA . TRP A 1 114 ? 29.895 -3.888 -43.910 1.00 71.31 114 TRP A CA 1
ATOM 942 C C . TRP A 1 114 ? 29.109 -3.569 -42.641 1.00 71.31 114 TRP A C 1
ATOM 944 O O . TRP A 1 114 ? 28.761 -2.415 -42.400 1.00 71.31 114 TRP A O 1
ATOM 954 N N . VAL A 1 115 ? 28.842 -4.590 -41.830 1.00 71.19 115 VAL A N 1
ATOM 955 C CA . VAL A 1 115 ? 28.215 -4.452 -40.511 1.00 71.19 115 VAL A CA 1
ATOM 956 C C . VAL A 1 115 ? 29.188 -4.993 -39.473 1.00 71.19 115 VAL A C 1
ATOM 958 O O . VAL A 1 115 ? 29.762 -6.069 -39.648 1.00 71.19 115 VAL A O 1
ATOM 961 N N . THR A 1 116 ? 29.386 -4.237 -38.400 1.00 70.69 116 THR A N 1
ATOM 962 C CA . THR A 1 116 ? 30.215 -4.625 -37.258 1.00 70.69 116 THR A CA 1
ATOM 963 C C . THR A 1 116 ? 29.339 -4.650 -36.019 1.00 70.69 116 THR A C 1
ATOM 965 O O . THR A 1 116 ? 28.786 -3.610 -35.657 1.00 70.69 116 THR A O 1
ATOM 968 N N . ASP A 1 117 ? 29.205 -5.811 -35.375 1.00 72.50 117 ASP A N 1
ATOM 969 C CA . ASP A 1 117 ? 28.761 -5.833 -33.983 1.00 72.50 117 ASP A CA 1
ATOM 970 C C . ASP A 1 117 ? 29.978 -5.621 -33.074 1.00 72.50 117 ASP A C 1
ATOM 972 O O . ASP A 1 117 ? 31.070 -6.142 -33.331 1.00 72.50 117 ASP A O 1
ATOM 976 N N . CYS A 1 118 ? 29.795 -4.777 -32.061 1.00 66.25 118 CYS A N 1
ATOM 977 C CA . CYS A 1 118 ? 30.719 -4.663 -30.946 1.00 66.25 118 CYS A CA 1
ATOM 978 C C . CYS A 1 118 ? 30.088 -5.422 -29.788 1.00 66.25 118 CYS A C 1
ATOM 980 O O . CYS A 1 118 ? 29.039 -5.025 -29.280 1.00 66.25 118 CYS A O 1
ATOM 982 N N . SER A 1 119 ? 30.722 -6.520 -29.400 1.00 68.88 119 SER A N 1
ATOM 983 C CA . SER A 1 119 ? 30.336 -7.282 -28.223 1.00 68.88 119 SER A CA 1
ATOM 984 C C . SER A 1 119 ? 31.297 -6.916 -27.094 1.00 68.88 119 SER A C 1
ATOM 986 O O . SER A 1 119 ? 32.508 -7.094 -27.224 1.00 68.88 119 SER A O 1
ATOM 988 N N . GLU A 1 120 ? 30.770 -6.376 -26.000 1.00 78.31 120 GLU A N 1
ATOM 989 C CA . GLU A 1 120 ? 31.554 -6.140 -24.788 1.00 78.31 120 GLU A CA 1
ATOM 990 C C . GLU A 1 120 ? 31.644 -7.451 -24.007 1.00 78.31 120 GLU A C 1
ATOM 992 O O . GLU A 1 120 ? 30.627 -8.013 -23.592 1.00 78.31 120 GLU A O 1
ATOM 997 N N . ILE A 1 121 ? 32.864 -7.956 -23.828 1.00 75.25 121 ILE A N 1
ATOM 998 C CA . ILE A 1 121 ? 33.130 -9.104 -22.964 1.00 75.25 121 ILE A CA 1
ATOM 999 C C . ILE A 1 121 ? 33.689 -8.599 -21.635 1.00 75.25 121 ILE A C 1
ATOM 1001 O O . ILE A 1 121 ? 34.668 -7.857 -21.584 1.00 75.25 121 ILE A O 1
ATOM 1005 N N . THR A 1 122 ? 33.041 -8.985 -20.540 1.00 69.50 122 THR A N 1
ATOM 1006 C CA . THR A 1 122 ? 33.523 -8.696 -19.186 1.00 69.50 122 THR A CA 1
ATOM 1007 C C . THR A 1 122 ? 34.501 -9.782 -18.756 1.00 69.50 122 THR A C 1
ATOM 1009 O O . THR A 1 122 ? 34.121 -10.956 -18.726 1.00 69.50 122 THR A O 1
ATOM 1012 N N . TYR A 1 123 ? 35.727 -9.409 -18.384 1.00 70.00 123 TYR A N 1
ATOM 1013 C CA . TYR A 1 123 ? 36.731 -10.343 -17.869 1.00 70.00 123 TYR A CA 1
ATOM 1014 C C . TYR A 1 123 ? 37.334 -9.845 -16.541 1.00 70.00 123 TYR A C 1
ATOM 1016 O O . TYR A 1 123 ? 37.509 -8.647 -16.327 1.00 70.00 123 TYR A O 1
ATOM 1024 N N . GLY A 1 124 ? 37.640 -10.780 -15.631 1.00 66.88 124 GLY A N 1
ATOM 1025 C CA . GLY A 1 124 ? 38.253 -10.512 -14.321 1.00 66.88 124 GLY A CA 1
ATOM 1026 C C . GLY A 1 124 ? 37.285 -10.118 -13.189 1.00 66.88 124 GLY A C 1
ATOM 1027 O O . GLY A 1 124 ? 36.159 -9.682 -13.412 1.00 66.88 124 GLY A O 1
ATOM 1028 N N . GLN A 1 125 ? 37.747 -10.248 -11.937 1.00 60.88 125 GLN A N 1
ATOM 1029 C CA . GLN A 1 125 ? 36.999 -9.921 -10.702 1.00 60.88 125 GLN A CA 1
ATOM 1030 C C . GLN A 1 125 ? 36.787 -8.400 -10.483 1.00 60.88 125 GLN A C 1
ATOM 1032 O O . GLN A 1 125 ? 36.269 -7.993 -9.448 1.00 60.88 125 GLN A O 1
ATOM 1037 N N . GLY A 1 126 ? 37.181 -7.558 -11.448 1.00 58.78 126 GLY A N 1
ATOM 1038 C CA . GLY A 1 126 ? 37.186 -6.092 -11.353 1.00 58.78 126 GLY A CA 1
ATOM 1039 C C . GLY A 1 126 ? 36.413 -5.352 -12.451 1.00 58.78 126 GLY A C 1
ATOM 1040 O O . GLY A 1 126 ? 36.676 -4.173 -12.647 1.00 58.78 126 GLY A O 1
ATOM 1041 N N . GLN A 1 127 ? 35.499 -6.021 -13.171 1.00 53.81 127 GLN A N 1
ATOM 1042 C CA . GLN A 1 127 ? 34.649 -5.425 -14.225 1.00 53.81 127 GLN A CA 1
ATOM 1043 C C . GLN A 1 127 ? 35.411 -4.523 -15.216 1.00 53.81 127 GLN A C 1
ATOM 1045 O O . GLN A 1 127 ? 34.980 -3.415 -15.528 1.00 53.81 127 GLN A O 1
ATOM 1050 N N . GLN A 1 128 ? 36.550 -4.995 -15.721 1.00 53.44 128 GLN A N 1
ATOM 1051 C CA . GLN A 1 128 ? 37.204 -4.351 -16.857 1.00 53.44 128 GLN A CA 1
ATOM 1052 C C . GLN A 1 128 ? 36.569 -4.877 -18.150 1.00 53.44 128 GLN A C 1
ATOM 1054 O O . GLN A 1 128 ? 36.312 -6.076 -18.296 1.00 53.44 128 GLN A O 1
ATOM 1059 N N . THR A 1 129 ? 36.247 -3.960 -19.060 1.00 47.00 129 THR A N 1
ATOM 1060 C CA . THR A 1 129 ? 35.562 -4.246 -20.325 1.00 47.00 129 THR A CA 1
ATOM 1061 C C . THR A 1 129 ? 36.529 -4.073 -21.485 1.00 47.00 129 THR A C 1
ATOM 1063 O O . THR A 1 129 ? 37.044 -2.975 -21.698 1.00 47.00 129 THR A O 1
ATOM 1066 N N . GLU A 1 130 ? 36.727 -5.130 -22.267 1.00 56.16 130 GLU A N 1
ATOM 1067 C CA . GLU A 1 130 ? 37.432 -5.062 -23.546 1.00 56.16 130 GLU A CA 1
ATOM 1068 C C . GLU A 1 130 ? 36.417 -5.239 -24.684 1.00 56.16 130 GLU A C 1
ATOM 1070 O O . GLU A 1 130 ? 35.620 -6.181 -24.693 1.00 56.16 130 GLU A O 1
ATOM 1075 N N . ALA A 1 131 ? 36.418 -4.316 -25.648 1.00 54.94 131 ALA A N 1
ATOM 1076 C CA . ALA A 1 131 ? 35.539 -4.380 -26.811 1.00 54.94 131 ALA A CA 1
ATOM 1077 C C . ALA A 1 131 ? 36.251 -5.116 -27.952 1.00 54.94 131 ALA A C 1
ATOM 1079 O O . ALA A 1 131 ? 37.251 -4.636 -28.486 1.00 54.94 131 ALA A O 1
ATOM 1080 N N . THR A 1 132 ? 35.729 -6.275 -28.353 1.00 56.72 132 THR A N 1
ATOM 1081 C CA . THR A 1 132 ? 36.233 -7.022 -29.515 1.00 56.72 132 THR A CA 1
ATOM 1082 C C . THR A 1 132 ? 35.213 -6.965 -30.650 1.00 56.72 132 THR A C 1
ATOM 1084 O O . THR A 1 132 ? 34.052 -7.329 -30.475 1.00 56.72 132 THR A O 1
ATOM 1087 N N . ALA A 1 133 ? 35.636 -6.521 -31.837 1.00 54.09 133 ALA A N 1
ATOM 1088 C CA . ALA A 1 133 ? 34.777 -6.448 -33.020 1.00 54.09 133 ALA A CA 1
ATOM 1089 C C . ALA A 1 133 ? 34.971 -7.688 -33.908 1.00 54.09 133 ALA A C 1
ATOM 1091 O O . ALA A 1 133 ? 36.075 -7.944 -34.398 1.00 54.09 133 ALA A O 1
ATOM 1092 N N . LYS A 1 134 ? 33.902 -8.454 -34.163 1.00 56.97 134 LYS A N 1
ATOM 1093 C CA . LYS A 1 134 ? 33.922 -9.558 -35.140 1.00 56.97 134 LYS A CA 1
ATOM 1094 C C . LYS A 1 134 ? 33.365 -9.074 -36.478 1.00 56.97 134 LYS A C 1
ATOM 1096 O O . LYS A 1 134 ? 32.234 -8.611 -36.569 1.00 56.97 134 LYS A O 1
ATOM 1101 N N . ARG A 1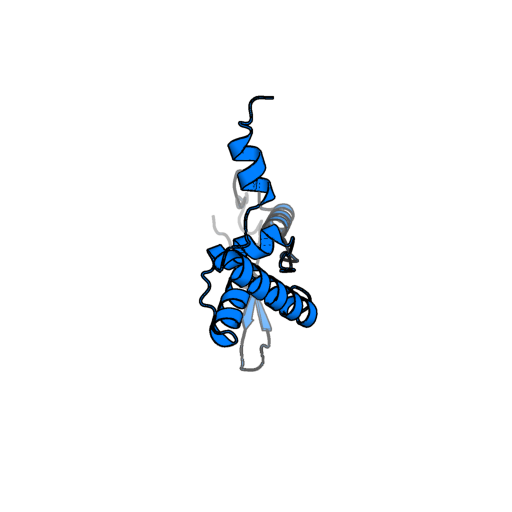 135 ? 34.156 -9.204 -37.551 1.00 50.31 135 ARG A N 1
ATOM 1102 C CA . ARG A 1 135 ? 33.726 -8.880 -38.924 1.00 50.31 135 ARG A CA 1
ATOM 1103 C C . ARG A 1 135 ? 33.097 -10.118 -39.560 1.00 50.31 135 ARG A C 1
ATOM 1105 O O . ARG A 1 135 ? 33.793 -11.099 -39.809 1.00 50.31 135 ARG A O 1
ATOM 1112 N N . ARG A 1 136 ? 31.797 -10.072 -39.855 1.00 49.09 136 ARG A N 1
ATOM 1113 C CA . ARG A 1 136 ? 31.125 -11.076 -40.693 1.00 49.09 136 ARG A CA 1
ATOM 1114 C C . ARG A 1 136 ? 30.995 -10.529 -42.112 1.00 49.09 136 ARG A C 1
ATOM 1116 O O . ARG A 1 136 ? 30.392 -9.480 -42.316 1.00 49.09 136 ARG A O 1
ATOM 1123 N N . LYS A 1 137 ? 31.583 -11.224 -43.089 1.00 46.50 137 LYS A N 1
ATOM 1124 C CA . LYS A 1 137 ? 31.345 -10.947 -44.511 1.00 46.50 137 LYS A CA 1
ATOM 1125 C C . LYS A 1 137 ? 29.977 -11.516 -44.877 1.00 46.50 137 LYS A C 1
ATOM 1127 O O . LYS A 1 137 ? 29.752 -12.708 -44.692 1.00 46.50 137 LYS A O 1
ATOM 1132 N N . GLY A 1 138 ? 29.082 -10.675 -45.382 1.00 48.19 138 GLY A N 1
ATOM 1133 C CA . GLY A 1 138 ? 27.896 -11.155 -46.079 1.00 48.19 138 GLY A CA 1
ATOM 1134 C C . GLY A 1 138 ? 28.319 -11.714 -47.433 1.00 48.19 138 GLY A C 1
ATOM 1135 O O . GLY A 1 138 ? 28.779 -10.949 -48.279 1.00 48.19 138 GLY A O 1
ATOM 1136 N N . SER A 1 139 ? 28.229 -13.031 -47.605 1.00 45.62 139 SER A N 1
ATOM 1137 C CA . SER A 1 139 ? 28.237 -13.643 -48.934 1.00 45.62 139 SER A CA 1
ATOM 1138 C C . SER A 1 139 ? 26.804 -13.679 -49.444 1.00 45.62 139 SER A C 1
ATOM 1140 O O . SER A 1 139 ? 25.899 -13.994 -48.668 1.00 45.62 139 SER A O 1
ATOM 1142 N N . SER A 1 140 ? 26.630 -13.334 -50.721 1.00 44.34 140 SER A N 1
ATOM 1143 C CA . SER A 1 140 ? 25.457 -13.728 -51.505 1.00 44.34 140 SER A CA 1
ATOM 1144 C C . SER A 1 140 ? 25.317 -15.244 -51.542 1.00 44.34 140 SER A C 1
ATOM 1146 O O . SER A 1 140 ? 26.371 -15.922 -51.426 1.00 44.34 140 SER A O 1
#

Solvent-accessible surface area (backbone atoms only — not comparable to full-atom values): 8913 Å² total; per-residue (Å²): 135,95,71,55,72,67,58,54,53,52,62,77,66,57,73,86,48,72,70,55,53,51,51,49,56,54,47,54,51,51,50,58,52,28,67,77,52,71,29,52,60,45,56,68,56,50,35,52,48,42,49,71,80,40,95,54,85,61,53,57,70,56,49,47,51,48,31,60,75,70,69,58,66,56,60,65,80,74,75,92,65,61,66,68,58,55,52,51,52,56,50,70,70,36,86,53,47,42,98,89,71,45,69,68,84,78,66,96,51,82,85,74,71,85,63,74,56,76,50,77,47,78,52,75,102,74,76,46,74,50,79,51,73,57,81,63,82,70,73,130

Radius of gyration: 30.66 Å; Cα contacts (8 Å, |Δi|>4): 101; chains: 1; bounding box: 76×27×73 Å

Sequence (140 aa):
MGVSRAAYYKWTHRKVTVHEQENQAIRDYIIELEEKNHYVFGVKRLMTYINAETQYHVSHGRVRRIMRLAGIRASIRVAKRDRQVEKKAFLLVNKLYTVNMGHAFHPVAPNVVWVTDCSEITYGQGQQTEATAKRRKGSS

Organism: NCBI:txid1423816

Foldseek 3Di:
DDDDPVNVVCVVPDDQDPVNVVLVVLLVVVVVVCVVVVLQDDLVRSQVCCVVVHPDRDDSVSSVVSCVVVVRDRPHDDPPDDPVVVVVVVQVPPPQQDPVPGRNPDDPDWPPDWDWDWDWDADDPPRDTDTDIDTDGDDD

InterPro domains:
  IPR025948 HTH-like domain [PF13276] (22-78)
  IPR050900 Transposase IS3/IS150/IS904 [PTHR46889] (1-126)